Protein AF-A0A4Q5QG77-F1 (afdb_monomer_lite)

Foldseek 3Di:
DDPVPDDDDPVCPCVVVLVVQQCVACQNPVPVHDPVVNVVLVVCLVPDDPVLVSCLSAKWKWWDAPPDDIDTDDPDPVVQDQRIWIWIDNVVDTDIDHRD

pLDDT: mean 95.14, std 3.87, range [71.94, 98.38]

Secondary structure (DSSP, 8-state):
--GGG----GGGTTHHHHHHHHTTSTTT--TTS-HHHHHHHHHHHTTS-HHHHHHHHS-EEEEEETTS--EE--SSGGG--TTEEEEEE-SS-EEEEE--

Sequence (100 aa):
NSPESFRLKESFSMFPQFLFNLRRSQFIQVFNNSPDETSFYRHSLMREDCSNSLLMIQPALVAYELHQETKPVSLDTSSIQPDRILMMDTFFQIVIFLVK

Radius of gyration: 16.42 Å; chains: 1; bounding box: 44×36×37 Å

Structure (mmCIF, N/CA/C/O backbone):
data_AF-A0A4Q5QG77-F1
#
_entry.id   AF-A0A4Q5QG77-F1
#
loop_
_atom_site.group_PDB
_atom_site.id
_atom_site.type_symbol
_atom_site.label_atom_id
_atom_site.label_alt_id
_atom_site.label_comp_id
_atom_site.label_asym_id
_atom_site.label_entity_id
_atom_site.label_seq_id
_atom_site.pdbx_PDB_ins_code
_atom_site.Cartn_x
_atom_site.Cartn_y
_atom_site.Cartn_z
_atom_site.occupancy
_atom_site.B_iso_or_equiv
_atom_site.auth_seq_id
_atom_site.auth_comp_id
_atom_site.auth_asym_id
_atom_site.auth_atom_id
_atom_site.pdbx_PDB_model_num
ATOM 1 N N . ASN A 1 1 ? 19.164 20.560 17.782 1.00 76.88 1 ASN A N 1
ATOM 2 C CA . ASN A 1 1 ? 18.930 19.356 16.953 1.00 76.88 1 ASN A CA 1
ATOM 3 C C . ASN A 1 1 ? 18.237 18.270 17.771 1.00 76.88 1 ASN A C 1
ATOM 5 O O . ASN A 1 1 ? 18.838 17.229 17.992 1.00 76.88 1 ASN A O 1
ATOM 9 N N . SER A 1 2 ? 17.008 18.508 18.248 1.00 91.81 2 SER A N 1
ATOM 10 C CA . SER A 1 2 ? 16.203 17.451 18.883 1.00 91.81 2 SER A CA 1
ATOM 11 C C . SER A 1 2 ? 15.205 16.917 17.837 1.00 91.81 2 SER A C 1
ATOM 13 O O . SER A 1 2 ? 14.600 17.730 17.133 1.00 91.81 2 SER A O 1
ATOM 15 N N . PRO A 1 3 ? 15.067 15.593 17.641 1.00 92.56 3 PRO A N 1
ATOM 16 C CA . PRO A 1 3 ? 14.157 15.028 16.637 1.00 92.56 3 PRO A CA 1
ATOM 17 C C . PRO A 1 3 ? 12.698 15.470 16.817 1.00 92.56 3 PRO A C 1
ATOM 19 O O . PRO A 1 3 ? 11.962 15.624 15.844 1.00 92.56 3 PRO A O 1
ATOM 22 N N . GLU A 1 4 ? 12.292 15.743 18.055 1.00 94.50 4 GLU A N 1
ATOM 23 C CA . GLU A 1 4 ? 10.936 16.145 18.423 1.00 94.50 4 GLU A CA 1
ATOM 24 C C . GLU A 1 4 ? 10.567 17.542 17.907 1.00 94.50 4 GLU A C 1
ATOM 26 O O . GLU A 1 4 ? 9.380 17.871 17.843 1.00 94.50 4 GLU A O 1
ATOM 31 N N . SER A 1 5 ? 11.547 18.366 17.512 1.00 94.50 5 SER A N 1
ATOM 32 C CA . SER A 1 5 ? 11.297 19.689 16.929 1.00 94.50 5 SER A CA 1
ATOM 33 C C . SER A 1 5 ? 10.948 19.638 15.438 1.00 94.50 5 SER A C 1
ATOM 35 O O . SER A 1 5 ? 10.570 20.661 14.869 1.00 94.50 5 SER A O 1
ATOM 37 N N . PHE A 1 6 ? 11.087 18.482 14.779 1.00 94.31 6 PHE A N 1
ATOM 38 C CA . PHE A 1 6 ? 10.789 18.350 13.356 1.00 94.31 6 PHE A CA 1
ATOM 39 C C . PHE A 1 6 ? 9.287 18.497 13.091 1.00 94.31 6 PHE A C 1
ATOM 41 O O . PHE A 1 6 ? 8.449 17.847 13.721 1.00 94.31 6 PHE A O 1
ATOM 48 N N . ARG A 1 7 ? 8.934 19.359 12.139 1.00 94.12 7 ARG A N 1
ATOM 49 C CA . ARG A 1 7 ? 7.566 19.554 11.657 1.00 94.12 7 ARG A CA 1
ATOM 50 C C . ARG A 1 7 ? 7.604 19.686 10.143 1.00 94.12 7 ARG A C 1
ATOM 52 O O . ARG A 1 7 ? 8.487 20.344 9.599 1.00 94.12 7 ARG A O 1
ATOM 59 N N . LEU A 1 8 ? 6.628 19.085 9.476 1.00 95.44 8 LEU A N 1
ATOM 60 C CA . LEU A 1 8 ? 6.376 19.310 8.058 1.00 95.44 8 LEU A CA 1
ATOM 61 C C . LEU A 1 8 ? 5.247 20.321 7.909 1.00 95.44 8 LEU A C 1
ATOM 63 O O . LEU A 1 8 ? 4.319 20.351 8.717 1.00 95.44 8 LEU A O 1
ATOM 67 N N . LYS A 1 9 ? 5.310 21.131 6.851 1.00 96.62 9 LYS A N 1
ATOM 68 C CA . LYS A 1 9 ? 4.148 21.910 6.418 1.0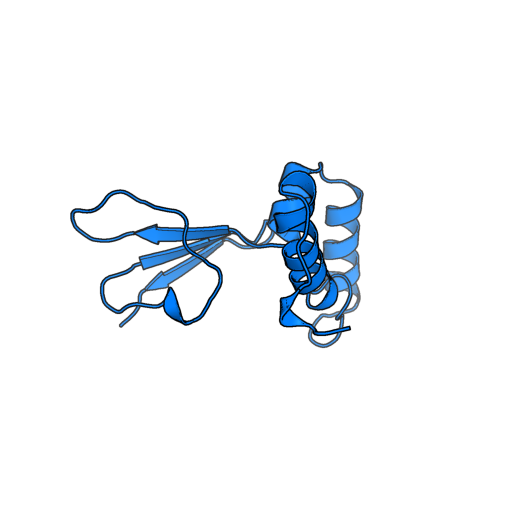0 96.62 9 LYS A CA 1
ATOM 69 C C . LYS A 1 9 ? 3.020 20.940 6.062 1.00 96.62 9 LYS A C 1
ATOM 71 O O . LYS A 1 9 ? 3.285 19.863 5.533 1.00 96.62 9 LYS A O 1
ATOM 76 N N . GLU A 1 10 ? 1.775 21.340 6.292 1.00 94.94 10 GLU A N 1
ATOM 77 C CA . GLU A 1 10 ? 0.590 20.517 6.022 1.00 94.94 10 GLU A CA 1
ATOM 78 C C . GLU A 1 10 ? 0.568 19.947 4.594 1.00 94.94 10 GLU A C 1
ATOM 80 O O . GLU A 1 10 ? 0.305 18.762 4.409 1.00 94.94 10 GLU A O 1
ATOM 85 N N . SER A 1 11 ? 0.996 20.733 3.600 1.00 96.06 11 SER A N 1
ATOM 86 C CA . SER A 1 11 ? 1.113 20.303 2.197 1.00 96.06 11 SER A CA 1
ATOM 87 C C . SER A 1 11 ? 2.098 19.147 1.958 1.00 96.06 11 SER A C 1
ATOM 89 O O . SER A 1 11 ? 2.047 18.512 0.913 1.00 96.06 11 SER A O 1
ATOM 91 N N . PHE A 1 12 ? 3.010 18.885 2.898 1.00 96.25 12 PHE A N 1
ATOM 92 C CA . PHE A 1 12 ? 3.988 17.794 2.850 1.00 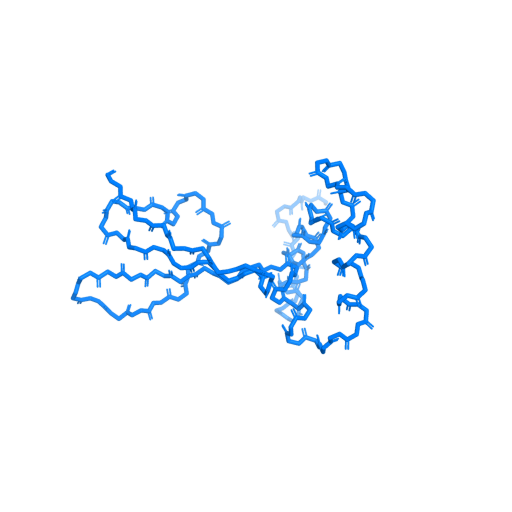96.25 12 PHE A CA 1
ATOM 93 C C . PHE A 1 12 ? 3.676 16.669 3.841 1.00 96.25 12 PHE A C 1
ATOM 95 O O . PHE A 1 12 ? 4.407 15.683 3.873 1.00 96.25 12 PHE A O 1
ATOM 102 N N . SER A 1 13 ? 2.614 16.784 4.642 1.00 94.31 13 SER A N 1
ATOM 103 C CA . SER A 1 13 ? 2.296 15.826 5.711 1.00 94.31 13 SER A CA 1
ATOM 104 C C . SER A 1 13 ? 2.144 14.384 5.208 1.00 94.31 13 SER A C 1
ATOM 106 O O . SER A 1 13 ? 2.639 13.458 5.845 1.00 94.31 13 SER A O 1
ATOM 108 N N . MET A 1 14 ? 1.544 14.198 4.029 1.00 92.38 14 MET A N 1
ATOM 109 C CA . MET A 1 14 ? 1.319 12.882 3.415 1.00 92.38 14 MET A CA 1
ATOM 110 C C . MET A 1 14 ? 2.542 12.328 2.672 1.00 92.38 14 MET A C 1
ATOM 112 O O . MET A 1 14 ? 2.628 11.127 2.416 1.00 92.38 14 MET A O 1
ATOM 116 N N . PHE A 1 15 ? 3.509 13.177 2.321 1.00 95.56 15 PHE A N 1
ATOM 117 C CA . PHE A 1 15 ? 4.632 12.780 1.473 1.00 95.56 15 PHE A CA 1
ATOM 118 C C . PHE A 1 15 ? 5.507 11.668 2.093 1.00 95.56 15 PHE A C 1
ATOM 120 O O . PHE A 1 15 ? 5.777 10.681 1.401 1.00 95.56 15 PHE A O 1
ATOM 127 N N . PRO A 1 16 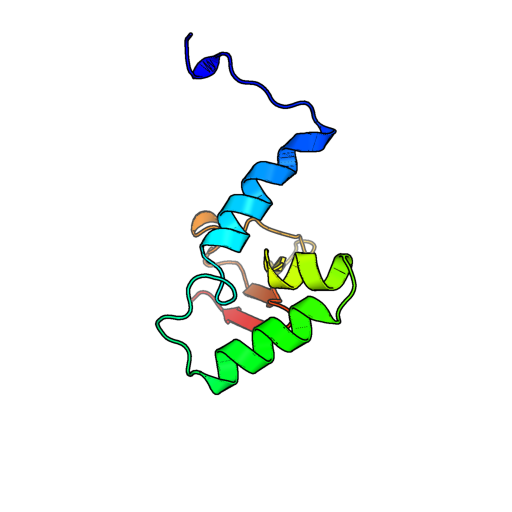? 5.895 11.722 3.387 1.00 96.31 16 PRO A N 1
ATOM 128 C CA . PRO A 1 16 ? 6.623 10.623 4.023 1.00 96.31 16 PRO A CA 1
ATOM 129 C C . PRO A 1 16 ? 5.851 9.302 4.027 1.00 96.31 16 PRO A C 1
ATOM 131 O O . PRO A 1 16 ? 6.458 8.244 3.862 1.00 96.31 16 PRO A O 1
ATOM 134 N N . GLN A 1 17 ? 4.525 9.355 4.187 1.00 94.38 17 GLN A N 1
ATOM 135 C CA . GLN A 1 17 ? 3.674 8.167 4.199 1.00 94.38 17 GLN A CA 1
ATOM 136 C C . GLN A 1 17 ? 3.679 7.475 2.829 1.00 94.38 17 GLN A C 1
ATOM 138 O O . GLN A 1 17 ? 3.868 6.259 2.751 1.00 94.38 17 GLN A O 1
ATOM 143 N N . PHE A 1 18 ? 3.571 8.246 1.742 1.00 95.69 18 PHE A N 1
ATOM 144 C CA . PHE A 1 18 ? 3.679 7.698 0.390 1.00 95.69 18 PHE A CA 1
ATOM 145 C C . PHE A 1 18 ? 5.064 7.113 0.109 1.00 95.69 18 PHE A C 1
ATOM 147 O O . PHE A 1 18 ? 5.157 6.009 -0.422 1.00 95.69 18 PHE A O 1
ATOM 154 N N . LEU A 1 19 ? 6.147 7.779 0.529 1.00 97.12 19 LEU A N 1
ATOM 155 C CA . LEU A 1 19 ? 7.503 7.233 0.384 1.00 97.12 19 LEU A CA 1
ATOM 156 C C . LEU A 1 19 ? 7.700 5.931 1.175 1.00 97.12 19 LEU A C 1
ATOM 158 O O . LEU A 1 19 ? 8.344 4.997 0.691 1.00 97.12 19 LEU A O 1
ATOM 162 N N . PHE A 1 20 ? 7.139 5.849 2.384 1.00 96.50 20 PHE A N 1
ATOM 163 C CA . PHE A 1 20 ? 7.175 4.644 3.210 1.00 96.50 20 PHE A CA 1
ATOM 164 C C . PHE A 1 20 ? 6.465 3.456 2.550 1.00 96.50 20 PHE A C 1
ATOM 166 O O . PHE A 1 20 ? 6.936 2.321 2.657 1.00 96.50 20 PHE A O 1
ATOM 173 N N . ASN A 1 21 ? 5.355 3.702 1.860 1.00 96.62 21 ASN A N 1
ATOM 174 C CA . ASN A 1 21 ? 4.625 2.665 1.142 1.00 96.62 21 ASN A CA 1
ATOM 175 C C . ASN A 1 21 ? 5.312 2.299 -0.183 1.00 96.62 21 ASN A C 1
ATOM 177 O O . ASN A 1 21 ? 5.591 1.124 -0.418 1.00 96.62 21 ASN A O 1
ATOM 181 N N . LEU A 1 22 ? 5.735 3.288 -0.976 1.00 97.44 22 LEU A N 1
ATOM 182 C CA . LEU A 1 22 ? 6.435 3.073 -2.246 1.00 97.44 22 LEU A CA 1
ATOM 183 C C . LEU A 1 22 ? 7.698 2.221 -2.074 1.00 97.44 22 LEU A C 1
ATOM 185 O O . LEU A 1 22 ? 7.887 1.249 -2.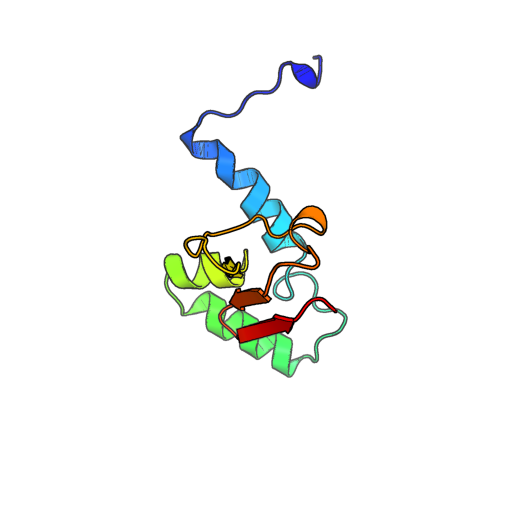803 1.00 97.44 22 LEU A O 1
ATOM 189 N N . ARG A 1 23 ? 8.547 2.525 -1.083 1.00 97.62 23 ARG A N 1
ATOM 190 C CA . ARG A 1 23 ? 9.817 1.799 -0.883 1.00 97.62 23 ARG A CA 1
ATOM 191 C C . ARG A 1 23 ? 9.638 0.314 -0.531 1.00 97.62 23 ARG A C 1
AT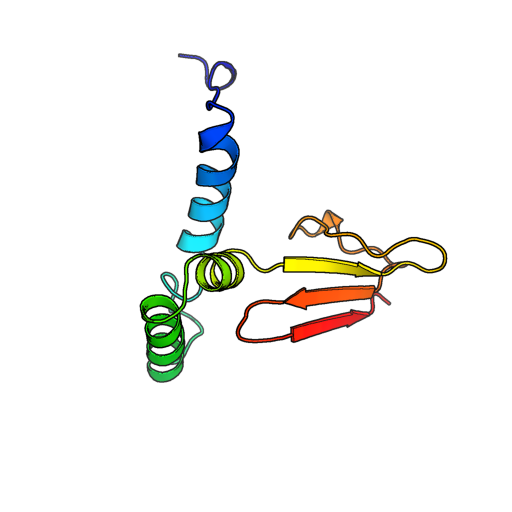OM 193 O O . ARG A 1 23 ? 10.590 -0.452 -0.663 1.00 97.62 23 ARG A O 1
ATOM 200 N N . ARG A 1 24 ? 8.463 -0.063 -0.011 1.00 95.62 24 ARG A N 1
ATOM 201 C CA . ARG A 1 24 ? 8.102 -1.435 0.395 1.00 95.62 24 ARG A CA 1
ATOM 202 C C . ARG A 1 24 ? 7.190 -2.127 -0.618 1.00 95.62 24 ARG A C 1
ATOM 204 O O . ARG A 1 24 ? 6.939 -3.316 -0.477 1.00 95.62 24 ARG A O 1
ATOM 211 N N . SER A 1 25 ? 6.686 -1.388 -1.601 1.00 96.88 25 SER A N 1
ATOM 212 C CA . SER A 1 25 ? 5.822 -1.917 -2.651 1.00 96.88 25 SER A CA 1
ATOM 213 C C . SER A 1 25 ? 6.570 -2.886 -3.570 1.00 96.88 25 SER A C 1
ATOM 215 O O . SER A 1 25 ? 7.796 -2.813 -3.720 1.00 96.88 25 SER A O 1
ATOM 217 N N . GLN A 1 26 ? 5.803 -3.720 -4.269 1.00 96.12 26 GLN A N 1
ATOM 218 C CA . GLN A 1 26 ? 6.290 -4.639 -5.303 1.00 96.12 26 GLN A CA 1
ATOM 219 C C . GLN A 1 26 ? 6.959 -3.942 -6.502 1.00 96.12 26 GLN A C 1
ATOM 221 O O . GLN A 1 26 ? 7.675 -4.578 -7.271 1.00 96.12 26 GLN A O 1
ATOM 226 N N . PHE A 1 27 ? 6.799 -2.621 -6.652 1.00 96.88 27 PHE A N 1
ATOM 227 C CA . PHE A 1 27 ? 7.495 -1.854 -7.688 1.00 96.88 27 PHE A CA 1
ATOM 228 C C . PHE A 1 27 ? 9.005 -1.765 -7.435 1.00 96.88 27 PHE A C 1
ATOM 230 O O . PHE A 1 27 ? 9.793 -1.750 -8.388 1.00 96.88 27 PHE A O 1
ATOM 237 N N . ILE A 1 28 ? 9.407 -1.707 -6.159 1.00 96.81 28 ILE A N 1
ATOM 238 C CA . ILE A 1 28 ? 10.803 -1.568 -5.720 1.00 96.81 28 ILE A CA 1
ATOM 239 C C . ILE A 1 28 ? 11.324 -2.887 -5.141 1.00 96.81 28 ILE A C 1
ATOM 241 O O . ILE A 1 28 ? 12.399 -3.342 -5.529 1.00 96.81 28 ILE A O 1
ATOM 245 N N . GLN A 1 29 ? 10.562 -3.513 -4.241 1.00 96.12 29 GLN A N 1
ATOM 246 C CA . GLN A 1 29 ? 10.907 -4.789 -3.613 1.00 96.12 29 GLN A CA 1
ATOM 247 C C . GLN A 1 29 ? 10.364 -5.940 -4.461 1.00 96.12 29 GLN A C 1
ATOM 249 O O . GLN A 1 29 ? 9.244 -6.400 -4.269 1.00 96.12 29 GLN A O 1
ATOM 254 N N . VAL A 1 30 ? 11.164 -6.386 -5.428 1.00 96.06 30 VAL A N 1
ATOM 255 C CA . VAL A 1 30 ? 10.740 -7.385 -6.427 1.00 96.06 30 VAL A CA 1
ATOM 256 C C . VAL A 1 30 ? 10.878 -8.834 -5.948 1.00 96.06 30 VAL A C 1
ATOM 258 O O . VAL A 1 30 ? 10.359 -9.745 -6.585 1.00 96.06 30 VAL A O 1
ATOM 261 N N . PHE A 1 31 ? 11.552 -9.071 -4.817 1.00 95.00 31 PHE A N 1
ATOM 262 C CA . PHE A 1 31 ? 11.569 -10.392 -4.185 1.00 95.00 31 PHE A CA 1
ATOM 263 C C . PHE A 1 31 ? 10.134 -10.821 -3.825 1.00 95.00 31 PHE A C 1
ATOM 265 O O . PHE A 1 31 ? 9.340 -9.993 -3.389 1.00 95.00 31 PHE A O 1
ATOM 272 N N . ASN A 1 32 ? 9.823 -12.110 -3.999 1.00 95.06 32 ASN A N 1
ATOM 273 C CA . ASN A 1 32 ? 8.476 -12.713 -3.941 1.00 95.06 32 ASN A CA 1
ATOM 274 C C . ASN A 1 32 ? 7.557 -12.449 -5.145 1.00 95.06 32 ASN A C 1
ATOM 276 O O . ASN A 1 32 ? 6.419 -12.904 -5.120 1.00 95.06 32 ASN A O 1
ATOM 280 N N . ASN A 1 33 ? 8.038 -11.785 -6.198 1.00 96.44 33 ASN A N 1
ATOM 281 C CA . ASN A 1 33 ? 7.329 -11.680 -7.472 1.00 96.44 33 ASN A CA 1
ATOM 282 C C . ASN A 1 33 ? 8.147 -12.347 -8.579 1.00 96.44 33 ASN A C 1
ATOM 284 O O . ASN A 1 33 ? 9.381 -12.324 -8.564 1.00 96.44 33 ASN A O 1
ATOM 288 N N . SER A 1 34 ? 7.468 -12.918 -9.568 1.00 98.38 34 SER A N 1
ATOM 289 C CA . SER A 1 34 ? 8.121 -13.342 -10.804 1.00 98.38 34 SER A CA 1
ATOM 290 C C . SER A 1 34 ? 8.604 -12.126 -11.621 1.00 98.38 34 SER A C 1
ATOM 292 O O . SER A 1 34 ? 8.101 -11.003 -11.451 1.00 98.38 34 SER A O 1
ATOM 294 N N . PRO A 1 35 ? 9.580 -12.312 -12.532 1.00 98.00 35 PRO A N 1
ATOM 295 C CA . PRO A 1 35 ? 10.011 -11.250 -13.443 1.00 98.00 35 PRO A CA 1
ATOM 296 C C . PRO A 1 35 ? 8.864 -10.670 -14.285 1.00 98.00 35 PRO A C 1
ATOM 298 O O . PRO A 1 35 ? 8.817 -9.457 -14.518 1.00 98.00 35 PRO A O 1
ATOM 301 N N . ASP A 1 36 ? 7.917 -11.517 -14.689 1.00 98.25 36 ASP A N 1
ATOM 302 C CA . ASP A 1 36 ? 6.773 -11.121 -15.510 1.00 98.25 36 ASP A CA 1
ATOM 303 C C . ASP A 1 36 ? 5.762 -10.301 -14.700 1.00 98.25 36 ASP A C 1
ATOM 305 O O . ASP A 1 36 ? 5.358 -9.228 -15.146 1.00 98.25 36 ASP A O 1
ATOM 309 N N . GLU A 1 37 ? 5.428 -10.720 -13.473 1.00 98.06 37 GLU A N 1
ATOM 310 C CA . GLU A 1 37 ? 4.571 -9.941 -12.561 1.00 98.06 37 GLU A CA 1
ATOM 311 C C . GLU A 1 37 ? 5.171 -8.567 -12.261 1.00 98.06 37 GLU A C 1
ATOM 313 O O . GLU A 1 37 ? 4.492 -7.547 -12.348 1.00 98.06 37 GLU A O 1
ATOM 318 N N . THR A 1 38 ? 6.474 -8.515 -11.976 1.00 98.06 38 THR A N 1
ATOM 319 C CA . THR A 1 38 ? 7.177 -7.246 -11.744 1.00 98.06 38 THR A CA 1
ATOM 320 C C . THR A 1 38 ? 7.065 -6.321 -12.956 1.00 98.06 38 THR A C 1
ATOM 322 O O . THR A 1 38 ? 6.831 -5.117 -12.810 1.00 98.06 38 THR A O 1
ATOM 325 N N . SER A 1 39 ? 7.237 -6.878 -14.157 1.00 98.06 39 SER A N 1
ATOM 326 C CA . SER A 1 39 ? 7.121 -6.132 -15.410 1.00 98.06 39 SER A CA 1
ATOM 327 C C . SER A 1 39 ? 5.694 -5.627 -15.618 1.00 98.06 39 SER A C 1
ATOM 329 O O . SER A 1 39 ? 5.513 -4.460 -15.962 1.00 98.06 39 SER A O 1
ATOM 331 N N . PHE A 1 40 ? 4.691 -6.462 -15.336 1.00 98.25 40 PHE A N 1
ATOM 332 C CA . PHE A 1 40 ? 3.276 -6.105 -15.392 1.00 98.25 40 PHE A CA 1
ATOM 333 C C . PHE A 1 40 ? 2.936 -4.950 -14.440 1.00 98.25 40 PHE A C 1
ATOM 335 O O . PHE A 1 40 ? 2.448 -3.914 -14.892 1.00 98.25 40 PHE A O 1
ATOM 342 N N . TYR A 1 41 ? 3.272 -5.062 -13.151 1.00 98.00 41 TYR A N 1
ATOM 343 C CA . TYR A 1 41 ? 2.978 -4.017 -12.167 1.00 98.00 41 TYR A CA 1
ATOM 344 C C . TYR A 1 41 ? 3.637 -2.684 -12.539 1.00 98.00 41 TYR A C 1
ATOM 346 O O . TYR A 1 41 ? 2.985 -1.638 -12.540 1.00 98.00 41 TYR A O 1
ATOM 354 N N . ARG A 1 42 ? 4.925 -2.704 -12.909 1.00 98.00 42 ARG A N 1
ATOM 355 C CA . ARG A 1 42 ? 5.637 -1.490 -13.340 1.00 98.00 42 ARG A CA 1
ATOM 356 C C . ARG A 1 42 ? 5.042 -0.894 -14.610 1.00 98.00 42 ARG A C 1
ATOM 358 O O . ARG A 1 42 ? 4.954 0.326 -14.710 1.00 98.00 42 ARG A O 1
ATOM 365 N N . HIS A 1 43 ? 4.634 -1.730 -15.562 1.00 98.25 43 HIS A N 1
ATOM 366 C CA . HIS A 1 43 ? 3.997 -1.268 -16.789 1.00 98.25 43 HIS A CA 1
ATOM 367 C C . HIS A 1 43 ? 2.698 -0.511 -16.496 1.00 98.25 43 HIS A C 1
ATOM 369 O O . HIS A 1 43 ? 2.511 0.580 -17.030 1.00 98.25 43 HIS A O 1
ATOM 375 N N . SER A 1 44 ? 1.844 -1.041 -15.616 1.00 97.88 44 SER A N 1
ATOM 376 C CA . SER A 1 44 ? 0.621 -0.356 -15.185 1.00 97.88 44 SER A CA 1
ATOM 377 C C . SER A 1 44 ? 0.923 0.974 -14.491 1.00 97.88 44 SER A C 1
ATOM 379 O O . SER A 1 44 ? 0.372 1.997 -14.886 1.00 97.88 44 SER A O 1
ATOM 381 N N . LEU A 1 45 ? 1.860 1.002 -13.535 1.00 97.75 45 LEU A N 1
ATOM 382 C CA . LEU A 1 45 ? 2.225 2.234 -12.818 1.00 97.75 45 LEU A CA 1
ATOM 383 C C . LEU A 1 45 ? 2.723 3.349 -13.755 1.00 97.75 45 LEU A C 1
ATOM 385 O O . LEU A 1 45 ? 2.460 4.519 -13.514 1.00 97.75 45 LEU A O 1
ATOM 389 N N . MET A 1 46 ? 3.440 3.004 -14.829 1.00 97.69 46 MET A N 1
ATOM 390 C CA . MET A 1 46 ? 3.962 3.986 -15.792 1.00 97.69 46 MET A CA 1
ATOM 391 C C . MET A 1 46 ? 2.911 4.497 -16.791 1.00 97.69 46 MET A C 1
ATOM 393 O O . MET A 1 46 ? 3.224 5.366 -17.606 1.00 97.69 46 MET A O 1
ATOM 397 N N . ARG A 1 47 ? 1.695 3.939 -16.783 1.00 98.06 47 ARG A N 1
ATOM 398 C CA . ARG A 1 47 ? 0.624 4.274 -17.736 1.00 98.06 47 ARG A CA 1
ATOM 399 C C . ARG A 1 47 ? -0.607 4.896 -17.096 1.00 98.06 47 ARG A C 1
ATOM 401 O O . ARG A 1 47 ? -1.338 5.597 -17.788 1.00 98.06 47 ARG A O 1
ATOM 408 N N . GLU A 1 48 ? -0.846 4.601 -15.829 1.00 98.12 48 GLU A N 1
ATOM 409 C CA . GLU A 1 48 ? -2.005 5.086 -15.094 1.00 98.12 48 GLU A CA 1
ATOM 410 C C . GLU A 1 48 ? -1.842 6.534 -14.624 1.00 98.12 48 GLU A C 1
ATOM 412 O O . GLU A 1 48 ? -0.742 7.090 -14.576 1.00 98.12 48 GLU A O 1
ATOM 417 N N . ASP A 1 49 ? -2.965 7.165 -14.285 1.00 98.06 49 ASP A N 1
ATOM 418 C CA . ASP A 1 49 ? -2.971 8.535 -13.785 1.00 98.06 49 ASP A CA 1
ATOM 419 C C . ASP A 1 49 ? -2.474 8.638 -12.330 1.00 98.06 49 ASP A C 1
ATOM 421 O O . ASP A 1 49 ? -2.127 7.652 -11.672 1.00 98.06 49 ASP A O 1
ATOM 425 N N . CYS A 1 50 ? -2.425 9.867 -11.810 1.00 96.00 50 CYS A N 1
ATOM 426 C CA . CYS A 1 50 ? -1.989 10.122 -10.438 1.00 96.00 50 CYS A CA 1
ATOM 427 C C . CYS A 1 50 ? -2.892 9.422 -9.409 1.00 96.00 50 CYS A C 1
ATOM 429 O O . CYS A 1 50 ? -2.386 8.858 -8.443 1.00 96.00 50 CYS A O 1
ATOM 431 N N . SER A 1 51 ? -4.213 9.420 -9.616 1.00 96.19 51 SER A N 1
ATOM 432 C CA . SER A 1 51 ? -5.169 8.846 -8.665 1.00 96.19 51 SER A CA 1
ATOM 433 C C . SER A 1 51 ? -4.968 7.336 -8.528 1.00 96.19 51 SER A C 1
ATOM 435 O O . SER A 1 51 ? -4.793 6.821 -7.423 1.00 96.19 51 SER A O 1
ATOM 437 N N . ASN A 1 52 ? -4.901 6.635 -9.657 1.00 97.31 52 ASN A N 1
ATOM 438 C CA . ASN A 1 52 ? -4.679 5.195 -9.709 1.00 97.31 52 ASN A CA 1
ATOM 439 C C . ASN A 1 52 ? -3.274 4.823 -9.220 1.00 97.31 52 ASN A C 1
ATOM 441 O O . ASN A 1 52 ? -3.112 3.866 -8.464 1.00 97.31 52 ASN A O 1
ATOM 445 N N . SER A 1 53 ? -2.257 5.621 -9.559 1.00 97.12 53 SER A N 1
ATOM 446 C CA . SER A 1 53 ? -0.891 5.423 -9.057 1.00 97.12 53 SER A CA 1
ATOM 447 C C . SER A 1 53 ? -0.800 5.562 -7.534 1.00 97.12 53 SER A C 1
ATOM 449 O O . SER A 1 53 ? -0.071 4.810 -6.885 1.00 97.12 53 SER A O 1
ATOM 451 N N . LEU A 1 54 ? -1.547 6.495 -6.935 1.00 95.69 54 LEU A N 1
ATOM 452 C CA . LEU A 1 54 ? -1.606 6.635 -5.479 1.00 95.69 54 LEU A CA 1
ATOM 453 C C . LEU A 1 54 ? -2.251 5.412 -4.824 1.00 95.69 54 LEU A C 1
ATOM 455 O O . LEU A 1 54 ? -1.714 4.929 -3.828 1.00 95.69 54 LEU A O 1
ATOM 459 N N . LEU A 1 55 ? -3.330 4.880 -5.404 1.00 96.19 55 LEU A N 1
ATOM 460 C CA . LEU A 1 55 ? -3.989 3.660 -4.928 1.00 96.19 55 LEU A CA 1
ATOM 461 C C . LEU A 1 55 ? -3.070 2.430 -5.024 1.00 96.19 55 LEU A C 1
ATOM 463 O O . LEU A 1 55 ? -2.998 1.629 -4.094 1.00 96.19 55 LEU A O 1
ATOM 467 N N . MET A 1 56 ? -2.304 2.316 -6.112 1.00 98.00 56 MET A N 1
ATOM 468 C CA . MET A 1 56 ? -1.290 1.271 -6.285 1.00 98.00 56 MET A CA 1
ATOM 469 C C . MET A 1 56 ? -0.172 1.334 -5.235 1.00 98.00 56 MET A C 1
ATOM 471 O O . MET A 1 56 ? 0.334 0.301 -4.794 1.00 98.00 56 MET A O 1
ATOM 475 N N . ILE A 1 57 ? 0.271 2.542 -4.874 1.00 97.12 57 ILE A N 1
ATOM 476 C CA . ILE A 1 57 ? 1.350 2.749 -3.899 1.00 97.12 57 ILE A CA 1
ATOM 477 C C . ILE A 1 57 ? 0.835 2.545 -2.476 1.00 97.12 57 ILE A C 1
ATOM 479 O O . ILE A 1 57 ? 1.503 1.903 -1.666 1.00 97.12 57 ILE A O 1
ATOM 483 N N . GLN A 1 58 ? -0.327 3.111 -2.160 1.00 96.38 58 GLN A N 1
ATOM 484 C CA . GLN A 1 58 ? -0.968 3.041 -0.858 1.00 96.38 58 GLN A CA 1
ATOM 485 C C . GLN A 1 58 ? -2.396 2.513 -1.029 1.00 96.38 58 GLN A C 1
ATOM 487 O O . GLN A 1 58 ? -3.308 3.303 -1.284 1.00 96.38 58 GLN A O 1
ATOM 492 N N . PRO A 1 59 ? -2.591 1.198 -0.837 1.00 96.44 59 PRO A N 1
ATOM 493 C CA . PRO A 1 59 ? -3.903 0.580 -0.917 1.00 96.44 59 PRO A CA 1
ATOM 494 C C . PRO A 1 59 ? -4.926 1.258 -0.012 1.00 96.44 59 PRO A C 1
ATOM 496 O O . PRO A 1 59 ? -4.621 1.634 1.127 1.00 96.44 59 PRO A O 1
ATOM 499 N N . ALA A 1 60 ? -6.151 1.375 -0.513 1.00 95.62 60 ALA A N 1
ATOM 500 C CA . ALA A 1 60 ? -7.274 1.851 0.273 1.00 95.62 60 ALA A CA 1
ATOM 501 C C . ALA A 1 60 ? -7.814 0.702 1.126 1.00 95.62 60 ALA A C 1
ATOM 503 O O . ALA A 1 60 ? -7.983 -0.416 0.641 1.00 95.62 60 ALA A O 1
ATOM 504 N N . LEU A 1 61 ? -8.100 0.982 2.396 1.00 97.31 61 LEU A N 1
ATOM 505 C CA . LEU A 1 61 ? -8.733 0.038 3.307 1.00 97.31 61 LEU A CA 1
ATOM 506 C C . LEU A 1 61 ? -10.020 0.658 3.840 1.00 97.31 61 LEU A C 1
ATOM 508 O O . LEU A 1 61 ? -10.019 1.769 4.370 1.00 97.31 61 LEU A O 1
ATOM 512 N N . VAL A 1 62 ? -11.119 -0.065 3.686 1.00 97.00 62 VAL A N 1
ATOM 513 C CA . VAL A 1 62 ? -12.457 0.379 4.064 1.00 97.00 62 VAL A CA 1
ATOM 514 C C . VAL A 1 62 ? -13.046 -0.620 5.048 1.00 97.00 62 VAL A C 1
ATOM 516 O O . VAL A 1 62 ? -13.001 -1.827 4.808 1.00 97.00 62 VAL A O 1
ATOM 519 N N . ALA A 1 63 ? -13.597 -0.117 6.151 1.00 96.44 63 ALA A N 1
ATOM 520 C CA . ALA A 1 63 ? -14.260 -0.932 7.159 1.00 96.44 63 ALA A CA 1
ATOM 521 C C . ALA A 1 63 ? -15.783 -0.853 7.030 1.00 96.44 63 ALA A C 1
ATOM 523 O O . ALA A 1 63 ? -16.354 0.228 6.860 1.00 96.44 63 ALA A O 1
ATOM 524 N N . TYR A 1 64 ? -16.418 -2.012 7.168 1.00 95.50 64 TYR A N 1
ATOM 525 C CA . TYR A 1 64 ? -17.859 -2.188 7.258 1.00 95.50 64 TYR A CA 1
ATOM 526 C C . TYR A 1 64 ? -18.188 -2.771 8.629 1.00 95.50 64 TYR A C 1
ATOM 528 O O . TYR A 1 64 ? -17.629 -3.791 9.028 1.00 95.50 64 TYR A O 1
ATOM 536 N N . GLU A 1 65 ? -19.101 -2.117 9.333 1.00 92.81 65 GLU A N 1
ATOM 537 C CA . GLU A 1 65 ? -19.548 -2.464 10.681 1.00 92.81 65 GLU A CA 1
ATOM 538 C C . GLU A 1 65 ? -21.077 -2.514 10.675 1.00 92.81 65 GLU A C 1
ATOM 540 O O . GLU A 1 65 ? -21.735 -1.736 9.977 1.00 92.81 65 GLU A O 1
ATOM 545 N N . LEU A 1 66 ? -21.666 -3.425 11.450 1.00 90.69 66 LEU A N 1
ATOM 546 C CA . LEU A 1 66 ? -23.119 -3.459 11.577 1.00 90.69 66 LEU A CA 1
ATOM 547 C C . LEU A 1 66 ? -23.589 -2.183 12.295 1.00 90.69 66 LEU A C 1
ATOM 549 O O . LEU A 1 66 ? -23.052 -1.817 13.337 1.00 90.69 66 LEU A O 1
ATOM 553 N N . HIS A 1 67 ? -24.605 -1.517 11.745 1.00 90.88 67 HIS A N 1
ATOM 554 C CA . HIS A 1 67 ? -25.184 -0.277 12.288 1.00 90.88 67 HIS A CA 1
ATOM 555 C C . HIS A 1 67 ? -24.267 0.959 12.288 1.00 90.88 67 HIS A C 1
ATOM 557 O O . HIS A 1 67 ? -24.604 1.955 12.928 1.00 90.88 67 HIS A O 1
ATOM 563 N N . GLN A 1 68 ? -23.151 0.940 11.558 1.00 91.88 68 GLN A N 1
ATOM 564 C CA . GLN A 1 68 ? -22.339 2.134 11.314 1.00 91.88 68 GLN A CA 1
ATOM 565 C C . GLN A 1 68 ? -22.170 2.381 9.817 1.00 91.88 68 GLN A C 1
ATOM 567 O O . GLN A 1 68 ? -22.289 1.471 8.998 1.00 91.88 68 GLN A O 1
ATOM 572 N N . GLU A 1 69 ? -21.878 3.630 9.462 1.00 93.38 69 GLU A N 1
ATOM 573 C CA . GLU A 1 69 ? -21.519 3.981 8.092 1.00 93.38 69 GLU A CA 1
ATOM 574 C C . GLU A 1 69 ? -20.134 3.440 7.726 1.00 93.38 69 GLU A C 1
ATOM 576 O O . GLU A 1 69 ? -19.211 3.383 8.546 1.00 93.38 69 GLU A O 1
ATOM 581 N N . THR A 1 70 ? -19.990 3.063 6.459 1.00 93.69 70 THR A N 1
ATOM 582 C CA . THR A 1 70 ? -18.723 2.638 5.871 1.00 93.69 70 THR A CA 1
ATOM 583 C C . THR A 1 70 ? -17.706 3.776 5.920 1.00 93.69 70 THR A C 1
ATOM 585 O O . THR A 1 70 ? -17.984 4.882 5.457 1.00 93.69 70 THR A O 1
ATOM 588 N N . LYS A 1 71 ? -16.503 3.503 6.437 1.00 93.94 71 LYS A N 1
ATOM 589 C CA . LYS A 1 71 ? -15.450 4.520 6.590 1.00 93.94 71 LYS A CA 1
ATOM 590 C C . LYS A 1 71 ? -14.076 4.012 6.138 1.00 93.94 71 LYS A C 1
ATOM 592 O O . LYS A 1 71 ? -13.754 2.841 6.373 1.00 93.94 71 LYS A O 1
ATOM 597 N N . PRO A 1 72 ? -13.239 4.870 5.526 1.00 95.75 72 PRO A N 1
ATOM 598 C CA . PRO A 1 72 ? -11.830 4.568 5.315 1.00 95.75 72 PRO A CA 1
ATOM 599 C C . PRO A 1 72 ? -11.121 4.378 6.657 1.00 95.75 72 PRO A C 1
ATOM 601 O O . PRO A 1 72 ? -11.357 5.128 7.606 1.00 95.75 72 PRO A O 1
ATOM 604 N N . VAL A 1 73 ? -10.234 3.393 6.731 1.00 95.12 73 VAL A N 1
ATOM 605 C CA . VAL A 1 73 ? -9.420 3.115 7.918 1.00 95.12 73 VAL A CA 1
ATOM 606 C C . VAL A 1 73 ? -7.945 3.029 7.540 1.00 95.12 73 VAL A C 1
ATOM 608 O O . VAL A 1 73 ? -7.588 2.817 6.382 1.00 95.12 73 VAL A O 1
ATOM 611 N N . SER A 1 74 ? -7.058 3.228 8.513 1.00 92.00 74 SER A N 1
ATOM 612 C CA . SER A 1 74 ? -5.617 3.144 8.278 1.00 92.00 74 SER A CA 1
ATOM 613 C C . SER A 1 74 ? -5.209 1.727 7.871 1.00 92.00 74 SER A C 1
ATOM 615 O O . SER A 1 74 ? -5.727 0.752 8.412 1.00 92.00 74 SER A O 1
ATOM 617 N N . LEU A 1 75 ? -4.243 1.608 6.958 1.00 92.06 75 LEU A N 1
ATOM 618 C CA . LEU A 1 75 ? -3.643 0.332 6.559 1.00 92.06 75 LEU A CA 1
ATOM 619 C C . LEU A 1 75 ? -2.670 -0.165 7.646 1.00 92.06 75 LEU A C 1
ATOM 621 O O . LEU A 1 75 ? -1.455 -0.185 7.461 1.00 92.06 75 LEU A O 1
ATOM 625 N N . ASP A 1 76 ? -3.224 -0.497 8.808 1.00 91.94 76 ASP A N 1
ATOM 626 C CA . ASP A 1 76 ? -2.514 -0.911 10.014 1.00 91.94 76 ASP A CA 1
ATOM 627 C C . ASP A 1 76 ? -3.245 -2.090 10.671 1.00 91.94 76 ASP A C 1
ATOM 629 O O . ASP A 1 76 ? -4.462 -2.235 10.557 1.00 91.94 76 ASP A O 1
ATOM 633 N N . THR A 1 77 ? -2.501 -2.929 11.389 1.00 91.38 77 THR A N 1
ATOM 634 C CA . THR A 1 77 ? -3.043 -4.062 12.154 1.00 91.38 77 THR A CA 1
ATOM 635 C C . THR A 1 77 ? -4.128 -3.668 13.156 1.00 91.38 77 THR A C 1
ATOM 637 O O . THR A 1 77 ? -5.046 -4.445 13.391 1.00 91.38 77 THR A O 1
ATOM 640 N N . SER A 1 78 ? -4.075 -2.451 13.698 1.00 93.38 78 SER A N 1
ATOM 641 C CA . SER A 1 78 ? -5.096 -1.902 14.598 1.00 93.38 78 SER A CA 1
ATOM 642 C C . SER A 1 78 ? -6.481 -1.759 13.952 1.00 93.38 78 SER A C 1
ATOM 644 O O . SER A 1 78 ? -7.488 -1.734 14.663 1.00 93.38 78 SER A O 1
ATOM 646 N N . SER A 1 79 ? -6.559 -1.711 12.618 1.00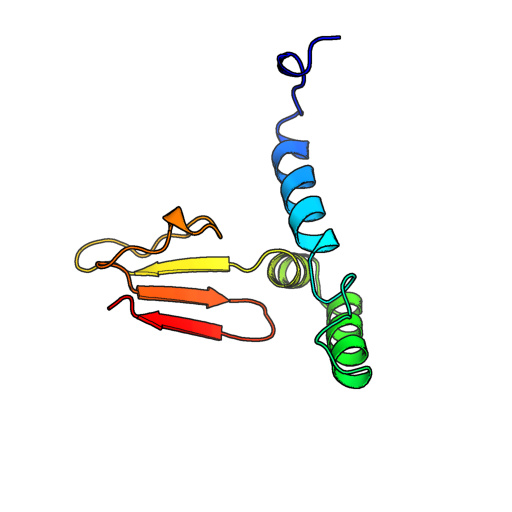 93.31 79 SER A N 1
ATOM 647 C CA . SER A 1 79 ? -7.827 -1.670 11.880 1.00 93.31 79 SER A CA 1
ATOM 648 C C . SER A 1 79 ? -8.536 -3.025 11.811 1.00 93.31 79 SER A C 1
ATOM 650 O O . SER A 1 79 ? -9.725 -3.063 11.490 1.00 93.31 79 SER A O 1
ATOM 652 N N . ILE A 1 80 ? -7.843 -4.125 12.117 1.00 93.69 80 ILE A N 1
ATOM 653 C CA . ILE A 1 80 ? -8.408 -5.476 12.137 1.00 93.69 80 ILE A CA 1
ATOM 654 C C . ILE A 1 80 ? -9.132 -5.675 13.471 1.00 93.69 80 ILE A C 1
ATOM 656 O O . ILE A 1 80 ? -8.490 -5.799 14.511 1.00 93.69 80 ILE A O 1
ATOM 660 N N . GLN A 1 81 ? -10.466 -5.690 13.441 1.00 92.25 81 GLN A N 1
ATOM 661 C CA . GLN A 1 81 ? -11.316 -5.844 14.628 1.00 92.25 81 GLN A CA 1
ATOM 662 C C . GLN A 1 81 ? -12.408 -6.901 14.388 1.00 92.25 81 GLN A C 1
ATOM 664 O O . GLN A 1 81 ? -12.874 -7.011 13.252 1.00 92.25 81 GLN A O 1
ATOM 669 N N . PRO A 1 82 ? -12.836 -7.667 15.413 1.00 91.62 82 PRO A N 1
ATOM 670 C CA . PRO A 1 82 ? -13.779 -8.785 15.252 1.00 91.62 82 PRO A CA 1
ATOM 671 C C . PRO A 1 82 ? -15.154 -8.405 14.691 1.00 91.62 82 PRO A C 1
ATOM 673 O O . PRO A 1 82 ? -15.830 -9.225 14.083 1.00 91.62 82 PRO A O 1
ATOM 676 N N . ASP A 1 83 ? -15.579 -7.164 14.895 1.00 90.69 83 ASP A N 1
ATOM 677 C CA . ASP A 1 83 ? -16.873 -6.619 14.482 1.00 90.69 83 ASP A CA 1
ATOM 678 C C . ASP A 1 83 ? -16.839 -5.951 13.096 1.00 90.69 83 ASP A C 1
ATOM 680 O O . ASP A 1 83 ? -17.809 -5.304 12.689 1.00 90.69 83 ASP A O 1
ATOM 684 N N . ARG A 1 84 ? -15.730 -6.111 12.359 1.00 92.12 84 ARG A N 1
ATOM 685 C CA . ARG A 1 84 ? -15.488 -5.451 11.073 1.00 92.12 84 ARG A CA 1
ATOM 686 C C . ARG A 1 84 ? -15.324 -6.440 9.933 1.00 92.12 84 ARG A C 1
ATOM 688 O O . ARG A 1 84 ? -14.604 -7.431 10.030 1.00 92.12 84 ARG A O 1
ATOM 695 N N . ILE A 1 85 ? -15.905 -6.085 8.794 1.00 95.75 85 ILE A N 1
ATOM 696 C CA . ILE A 1 85 ? -15.505 -6.614 7.490 1.00 95.75 85 ILE A CA 1
ATOM 697 C C . ILE A 1 85 ? -14.606 -5.570 6.841 1.00 95.75 85 ILE A C 1
ATOM 699 O O . ILE A 1 85 ? -14.957 -4.391 6.792 1.00 95.75 85 ILE A O 1
ATOM 703 N N . LEU A 1 86 ? -13.443 -5.986 6.348 1.00 97.06 86 LEU A N 1
ATOM 704 C CA . LEU A 1 86 ? -12.510 -5.093 5.671 1.00 97.06 86 LEU A CA 1
ATOM 705 C C . LEU A 1 86 ? -12.528 -5.350 4.167 1.00 97.06 86 LEU A C 1
ATOM 707 O O . LEU A 1 86 ? -12.445 -6.495 3.730 1.00 97.06 86 LEU A O 1
ATOM 711 N N . MET A 1 87 ? -12.590 -4.280 3.382 1.00 97.38 87 MET A N 1
ATOM 712 C CA . MET A 1 87 ? -12.334 -4.303 1.945 1.00 97.38 87 MET A CA 1
ATOM 713 C C . MET A 1 87 ? -11.044 -3.539 1.678 1.00 97.38 87 MET A C 1
ATOM 715 O O . MET A 1 87 ? -10.955 -2.347 1.972 1.00 97.38 87 MET A O 1
ATOM 719 N N . MET A 1 88 ? -10.059 -4.223 1.109 1.00 97.88 88 MET A N 1
ATOM 720 C CA . MET A 1 88 ? -8.827 -3.614 0.632 1.00 97.88 88 MET A CA 1
ATOM 721 C C . MET A 1 88 ? -8.844 -3.540 -0.890 1.00 97.88 88 MET A C 1
ATOM 723 O O . MET A 1 88 ? -9.080 -4.548 -1.555 1.00 97.88 88 MET A O 1
ATOM 727 N N . ASP A 1 89 ? -8.549 -2.361 -1.421 1.00 97.75 89 ASP A N 1
ATOM 728 C CA . ASP A 1 89 ? -8.340 -2.121 -2.843 1.00 97.75 89 ASP A CA 1
ATOM 729 C C . ASP A 1 89 ? -6.873 -1.747 -3.080 1.00 97.75 89 ASP A C 1
ATOM 731 O O . ASP A 1 89 ? -6.376 -0.749 -2.556 1.00 97.75 89 ASP A O 1
ATOM 735 N N . THR A 1 90 ? -6.171 -2.586 -3.840 1.00 96.88 90 THR A N 1
ATOM 736 C CA . THR A 1 90 ? -4.756 -2.408 -4.203 1.00 96.88 90 THR A CA 1
ATOM 737 C C . THR A 1 90 ? -4.570 -1.972 -5.660 1.00 96.88 90 THR A C 1
ATOM 739 O O . THR A 1 90 ? -3.458 -2.078 -6.180 1.00 96.88 90 THR A O 1
ATOM 742 N N . PHE A 1 91 ? -5.643 -1.554 -6.343 1.00 97.94 91 PHE A N 1
ATOM 743 C CA . PHE A 1 91 ? -5.770 -1.404 -7.799 1.00 97.94 91 PHE A CA 1
ATOM 744 C C . PHE A 1 91 ? -5.704 -2.733 -8.576 1.00 97.94 91 PHE A C 1
ATOM 746 O O . PHE A 1 91 ? -6.527 -2.985 -9.451 1.00 97.94 91 PHE A O 1
ATOM 753 N N . PHE A 1 92 ? -4.757 -3.616 -8.251 1.00 97.44 92 PHE A N 1
ATOM 754 C CA . PHE A 1 92 ? -4.600 -4.913 -8.924 1.00 97.44 92 PHE A CA 1
ATOM 755 C C . PHE A 1 92 ? -5.526 -5.999 -8.370 1.00 97.44 92 PHE A C 1
ATOM 757 O O . PHE A 1 92 ? -5.860 -6.953 -9.071 1.00 97.44 92 PHE A O 1
ATOM 764 N N . GLN A 1 93 ? -5.903 -5.883 -7.097 1.00 97.12 93 GLN A N 1
ATOM 765 C CA . GLN A 1 93 ? -6.711 -6.863 -6.378 1.00 97.12 93 GLN A CA 1
ATOM 766 C C . GLN A 1 93 ? -7.671 -6.169 -5.415 1.00 97.12 93 GLN A C 1
ATOM 768 O O . GLN A 1 93 ? -7.275 -5.243 -4.700 1.00 97.12 93 GLN A O 1
ATOM 773 N N . ILE A 1 94 ? -8.893 -6.705 -5.346 1.00 97.38 94 ILE A N 1
ATOM 774 C CA . ILE A 1 94 ? -9.866 -6.421 -4.292 1.00 97.38 94 ILE A CA 1
ATOM 775 C C . ILE A 1 94 ? -9.873 -7.597 -3.318 1.00 97.38 94 ILE A C 1
ATOM 777 O O . ILE A 1 94 ? -10.165 -8.729 -3.706 1.00 97.38 94 ILE A O 1
ATOM 781 N N . VAL A 1 95 ? -9.564 -7.332 -2.050 1.00 97.69 95 VAL A N 1
ATOM 782 C CA . VAL A 1 95 ? -9.529 -8.341 -0.985 1.00 97.69 95 VAL A CA 1
ATOM 783 C C . VAL A 1 95 ? -10.616 -8.029 0.032 1.00 97.69 95 VAL A C 1
ATOM 785 O O . VAL A 1 95 ? -10.643 -6.939 0.596 1.00 97.69 95 VAL A O 1
ATOM 788 N N . ILE A 1 96 ? -11.492 -8.998 0.295 1.00 97.06 96 ILE A N 1
ATOM 789 C CA . ILE A 1 96 ? -12.487 -8.920 1.369 1.00 97.06 96 ILE A CA 1
ATOM 790 C C . ILE A 1 96 ? -12.033 -9.832 2.504 1.00 97.06 96 ILE A C 1
ATOM 792 O O . ILE A 1 96 ? -11.829 -11.030 2.301 1.00 97.06 96 ILE A O 1
ATOM 796 N N . PHE A 1 97 ? -11.881 -9.267 3.698 1.00 96.38 97 PHE A N 1
ATOM 797 C CA . PHE A 1 97 ? -11.454 -9.981 4.893 1.00 96.38 97 PHE A CA 1
ATOM 798 C C . PHE A 1 97 ? -12.559 -9.960 5.949 1.00 96.38 97 PHE A C 1
ATOM 800 O O . PHE A 1 97 ? -12.947 -8.901 6.444 1.00 96.38 97 PHE A O 1
ATOM 807 N N . LEU A 1 98 ? -13.058 -11.152 6.279 1.00 93.25 98 LEU A N 1
ATOM 808 C CA . LEU A 1 98 ? -13.987 -11.379 7.379 1.00 93.25 98 LEU A CA 1
ATOM 809 C C . LEU A 1 98 ? -13.171 -11.751 8.620 1.00 93.25 98 LEU A C 1
ATOM 811 O O . LEU A 1 98 ? -12.556 -12.822 8.645 1.00 93.25 98 LEU A O 1
ATOM 815 N N . VAL A 1 99 ? -13.165 -10.885 9.632 1.00 82.62 99 VAL A N 1
ATOM 816 C CA . VAL A 1 99 ? -12.547 -11.214 10.919 1.00 82.62 99 VAL A CA 1
ATOM 817 C C . VAL A 1 99 ? -13.436 -12.249 11.614 1.00 82.62 99 VAL A C 1
ATOM 819 O O . VAL A 1 99 ? -14.651 -12.078 11.680 1.00 82.62 99 VAL A O 1
ATOM 822 N N . LYS A 1 100 ? -12.840 -13.364 12.042 1.00 71.94 100 LYS A N 1
ATOM 823 C CA . LYS A 1 100 ? -13.514 -14.424 12.801 1.00 71.94 100 LYS A CA 1
ATOM 824 C C . LYS A 1 100 ? -13.177 -14.319 14.276 1.00 71.94 100 LYS A C 1
ATOM 826 O O . LYS A 1 100 ? -12.013 -13.962 14.568 1.00 71.94 100 LYS A O 1
#